Protein AF-A0A450XXB2-F1 (afdb_monomer)

Foldseek 3Di:
DDDPVNVVVVVVVVVVCCVLQVVCCVPLVVLVVDPDDPPSVVVVVVSVVVSVVCVVVVNPDVNVVVVCVVVVVVVPD

Mean predicted aligned error: 5.88 Å

Organism: NCBI:txid2126335

pLDDT: mean 88.46, std 10.07, range [49.12, 95.5]

Radius of gyration: 16.61 Å; Cα contacts (8 Å, |Δi|>4): 25; chains: 1; bounding box: 37×29×53 Å

Structure (mmCIF, N/CA/C/O backbone):
data_AF-A0A450XXB2-F1
#
_entry.id   AF-A0A450XXB2-F1
#
loop_
_atom_site.group_PDB
_atom_site.id
_atom_site.type_symbol
_atom_site.label_atom_id
_atom_site.label_alt_id
_atom_site.label_comp_id
_atom_site.label_asym_id
_atom_site.label_entity_id
_atom_site.label_seq_id
_atom_site.pdbx_PDB_ins_code
_atom_site.Cartn_x
_atom_site.Cartn_y
_atom_site.Cartn_z
_atom_site.occupancy
_atom_site.B_iso_or_equiv
_atom_site.auth_seq_id
_atom_site.auth_comp_id
_atom_site.auth_asym_id
_atom_site.auth_atom_id
_atom_site.pdbx_PDB_model_num
ATOM 1 N N . MET A 1 1 ? 23.503 1.331 -25.530 1.00 71.94 1 MET A N 1
ATOM 2 C CA . MET A 1 1 ? 22.157 1.654 -26.047 1.00 71.94 1 MET A CA 1
ATOM 3 C C . MET A 1 1 ? 21.207 0.651 -25.418 1.00 71.94 1 MET A C 1
ATOM 5 O O . MET A 1 1 ? 21.489 -0.532 -25.547 1.00 71.94 1 MET A O 1
ATOM 9 N N . HIS A 1 2 ? 20.204 1.092 -24.657 1.00 83.69 2 HIS A N 1
ATOM 10 C CA . HIS A 1 2 ? 19.274 0.174 -23.987 1.00 83.69 2 HIS A CA 1
ATOM 11 C C . HIS A 1 2 ? 18.412 -0.562 -25.011 1.00 83.69 2 HIS A C 1
ATOM 13 O O . HIS A 1 2 ? 17.949 0.047 -25.979 1.00 83.69 2 HIS A O 1
ATOM 19 N N . SER A 1 3 ? 18.240 -1.866 -24.811 1.00 92.88 3 SER A N 1
ATOM 20 C CA . SER A 1 3 ? 17.425 -2.712 -25.680 1.00 92.88 3 SER A CA 1
ATOM 21 C C . SER A 1 3 ? 15.933 -2.550 -25.357 1.00 92.88 3 SER A C 1
ATOM 23 O O . SER A 1 3 ? 15.556 -2.074 -24.285 1.00 92.88 3 SER A O 1
ATOM 25 N N . ALA A 1 4 ? 15.053 -2.980 -26.266 1.00 92.06 4 ALA A N 1
ATOM 26 C CA . ALA A 1 4 ? 13.616 -3.042 -25.982 1.00 92.06 4 ALA A CA 1
ATOM 27 C C . ALA A 1 4 ? 13.297 -3.955 -24.778 1.00 92.06 4 ALA A C 1
ATOM 29 O O . ALA A 1 4 ? 12.343 -3.705 -24.039 1.00 92.06 4 ALA A O 1
ATOM 30 N N . GLU A 1 5 ? 14.114 -4.986 -24.554 1.00 94.38 5 GLU A N 1
ATOM 31 C CA . GLU A 1 5 ? 13.982 -5.913 -23.429 1.00 94.38 5 GLU A CA 1
ATOM 32 C C . GLU A 1 5 ? 14.294 -5.223 -22.094 1.00 94.38 5 GLU A C 1
ATOM 34 O O . GLU A 1 5 ? 13.538 -5.399 -21.133 1.00 94.38 5 GLU A O 1
ATOM 39 N N . ASP A 1 6 ? 15.324 -4.366 -22.062 1.00 92.56 6 ASP A N 1
ATOM 40 C CA . ASP A 1 6 ? 15.687 -3.566 -20.885 1.00 92.56 6 ASP A CA 1
ATOM 41 C C . ASP A 1 6 ? 14.513 -2.669 -20.463 1.00 92.56 6 ASP A C 1
ATOM 43 O O . ASP A 1 6 ? 14.109 -2.642 -19.296 1.00 92.56 6 ASP A O 1
ATOM 47 N N . PHE A 1 7 ? 13.899 -1.973 -21.427 1.00 92.50 7 PHE A N 1
ATOM 48 C CA . PHE A 1 7 ? 12.736 -1.123 -21.165 1.00 92.50 7 PHE A CA 1
ATOM 49 C C . PHE A 1 7 ? 11.529 -1.928 -20.672 1.00 92.50 7 PHE A C 1
ATOM 51 O O . PHE A 1 7 ? 10.864 -1.525 -19.715 1.00 92.50 7 PHE A O 1
ATOM 58 N N . ALA A 1 8 ? 11.258 -3.092 -21.268 1.00 93.50 8 ALA A N 1
ATOM 59 C CA . ALA A 1 8 ? 10.158 -3.951 -20.840 1.00 93.50 8 ALA A CA 1
ATOM 60 C C . ALA A 1 8 ? 10.340 -4.455 -19.396 1.00 93.50 8 ALA A C 1
ATOM 62 O O . ALA A 1 8 ? 9.365 -4.558 -18.645 1.00 93.50 8 ALA A O 1
ATOM 63 N N . GLN A 1 9 ? 11.576 -4.748 -18.982 1.00 94.31 9 GLN A N 1
ATOM 64 C CA . GLN A 1 9 ? 11.875 -5.157 -1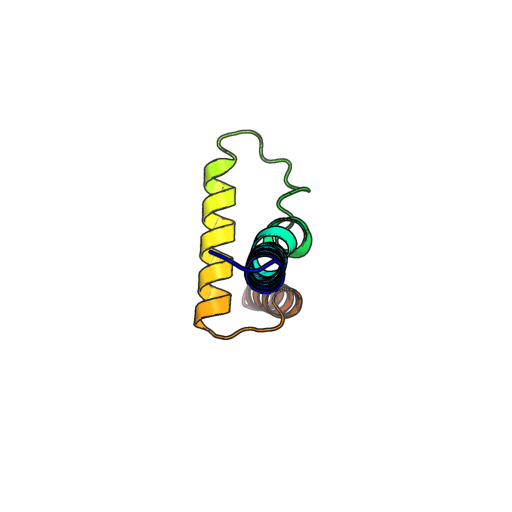7.612 1.00 94.31 9 GLN A CA 1
ATOM 65 C C . GLN A 1 9 ? 11.611 -4.028 -16.611 1.00 94.31 9 GLN A C 1
ATOM 67 O O . GLN A 1 9 ? 10.975 -4.265 -15.581 1.00 94.31 9 GLN A O 1
ATOM 72 N N . VAL A 1 10 ? 12.038 -2.803 -16.929 1.00 92.56 10 VAL A N 1
ATOM 73 C CA . VAL A 1 10 ? 11.800 -1.621 -16.086 1.00 92.56 10 VAL A CA 1
ATOM 74 C C . VAL A 1 10 ? 10.306 -1.341 -15.940 1.00 92.56 10 VAL A C 1
ATOM 76 O O . VAL A 1 10 ? 9.829 -1.149 -14.822 1.00 92.56 10 VAL A O 1
ATOM 79 N N . ILE A 1 11 ? 9.548 -1.393 -17.039 1.00 91.62 11 ILE A N 1
ATOM 80 C CA . ILE A 1 11 ? 8.092 -1.197 -17.018 1.00 91.62 11 ILE A CA 1
ATOM 81 C C . ILE A 1 11 ? 7.428 -2.233 -16.104 1.00 91.62 11 ILE A C 1
ATOM 83 O O . ILE A 1 11 ? 6.638 -1.870 -15.233 1.00 91.62 11 ILE A O 1
ATOM 87 N N . ARG A 1 12 ? 7.781 -3.520 -16.229 1.00 92.50 12 ARG A N 1
ATOM 88 C CA . ARG A 1 12 ? 7.238 -4.572 -15.350 1.00 92.50 12 ARG A CA 1
ATOM 89 C C . ARG A 1 12 ? 7.604 -4.358 -13.881 1.00 92.50 12 ARG A C 1
ATOM 91 O O . ARG A 1 12 ? 6.754 -4.542 -13.013 1.00 92.50 12 ARG A O 1
ATOM 98 N N . ALA A 1 13 ? 8.843 -3.965 -13.590 1.00 89.81 13 ALA A N 1
ATOM 99 C CA . ALA A 1 13 ? 9.269 -3.672 -12.225 1.00 89.81 13 ALA A CA 1
ATOM 100 C C . ALA A 1 13 ? 8.481 -2.494 -11.627 1.00 89.81 13 ALA A C 1
ATOM 102 O O . ALA A 1 13 ? 8.050 -2.572 -10.475 1.00 89.81 13 ALA A O 1
ATOM 103 N N . HIS A 1 14 ? 8.236 -1.451 -12.424 1.00 87.50 14 HIS A N 1
ATOM 104 C CA . HIS A 1 14 ? 7.437 -0.294 -12.033 1.00 87.50 14 HIS A CA 1
ATOM 105 C C . HIS A 1 14 ? 5.985 -0.680 -11.712 1.00 87.50 14 HIS A C 1
ATOM 107 O O . HIS A 1 14 ? 5.507 -0.388 -10.617 1.00 87.50 14 HIS A O 1
ATOM 113 N N . TRP A 1 15 ? 5.324 -1.451 -12.582 1.00 89.44 15 TRP A N 1
ATOM 114 C CA . TRP A 1 15 ? 3.988 -1.997 -12.302 1.00 89.44 15 TRP A CA 1
ATOM 115 C C . TRP A 1 15 ? 3.956 -2.874 -11.048 1.00 89.44 15 TRP A C 1
ATOM 117 O O . TRP A 1 15 ? 2.990 -2.862 -10.288 1.00 89.44 15 TRP A O 1
ATOM 127 N N . GLY A 1 16 ? 5.038 -3.605 -10.777 1.00 85.25 16 GLY A N 1
ATOM 128 C CA . GLY A 1 16 ? 5.182 -4.372 -9.545 1.00 85.25 16 GLY A CA 1
ATOM 129 C C . GLY A 1 16 ? 5.220 -3.509 -8.278 1.00 85.25 16 GLY A C 1
ATOM 130 O O . GLY A 1 16 ? 4.868 -4.005 -7.206 1.00 85.25 16 GLY A O 1
ATOM 131 N N . ILE A 1 17 ? 5.656 -2.249 -8.362 1.00 81.56 17 ILE A N 1
ATOM 132 C CA . ILE A 1 17 ? 5.603 -1.286 -7.251 1.00 81.56 17 ILE A CA 1
ATOM 133 C C . ILE A 1 17 ? 4.178 -0.746 -7.110 1.00 81.56 17 ILE A C 1
ATOM 135 O O . ILE A 1 17 ? 3.647 -0.743 -5.997 1.00 81.56 17 ILE A O 1
ATOM 139 N N . GLU A 1 18 ? 3.554 -0.378 -8.230 1.00 83.56 18 GLU A N 1
ATOM 140 C CA . GLU A 1 18 ? 2.179 0.127 -8.284 1.00 83.56 18 GLU A CA 1
ATOM 141 C C . GLU A 1 18 ? 1.193 -0.865 -7.654 1.00 83.56 18 GLU A C 1
ATOM 143 O O . GLU A 1 18 ? 0.518 -0.548 -6.674 1.00 83.56 18 GLU A O 1
ATOM 148 N N . ASN A 1 19 ? 1.219 -2.126 -8.096 1.00 83.94 19 ASN A N 1
ATOM 149 C CA . ASN A 1 19 ? 0.338 -3.170 -7.570 1.00 83.94 19 ASN A CA 1
ATOM 150 C C . ASN A 1 19 ? 0.560 -3.461 -6.083 1.00 83.94 19 ASN A C 1
ATOM 152 O O . ASN A 1 19 ? -0.377 -3.801 -5.364 1.00 83.94 19 ASN A O 1
ATOM 156 N N . ARG A 1 20 ? 1.800 -3.374 -5.591 1.00 83.44 20 ARG A N 1
ATOM 157 C CA . ARG A 1 20 ? 2.089 -3.696 -4.186 1.00 83.44 20 ARG A CA 1
ATOM 158 C C . ARG A 1 20 ? 1.788 -2.543 -3.243 1.00 83.44 20 ARG A C 1
ATOM 160 O O . ARG A 1 20 ? 1.583 -2.792 -2.055 1.00 83.44 20 ARG A O 1
ATOM 167 N N . ASN A 1 21 ? 1.857 -1.301 -3.717 1.00 85.81 21 ASN A N 1
ATOM 168 C CA . ASN A 1 21 ? 1.715 -0.106 -2.890 1.00 85.81 21 ASN A CA 1
ATOM 169 C C . ASN A 1 21 ? 0.380 0.599 -3.112 1.00 85.81 21 ASN A C 1
ATOM 171 O O . ASN A 1 21 ? -0.396 0.718 -2.168 1.00 85.81 21 ASN A O 1
ATOM 175 N N . HIS A 1 22 ? 0.125 1.041 -4.339 1.00 84.88 22 HIS A N 1
ATOM 176 C CA . HIS A 1 22 ? -1.023 1.874 -4.672 1.00 84.88 22 HIS A CA 1
ATOM 177 C C . HIS A 1 22 ? -2.316 1.075 -4.575 1.00 84.88 22 HIS A C 1
ATOM 179 O O . HIS A 1 22 ? -3.139 1.379 -3.721 1.00 84.88 22 HIS A O 1
ATOM 185 N N . TYR A 1 23 ? -2.410 -0.062 -5.269 1.00 90.19 23 TYR A N 1
ATOM 186 C CA . TYR A 1 23 ? -3.614 -0.899 -5.218 1.00 90.19 23 TYR A CA 1
ATOM 187 C C . TYR A 1 23 ? -4.033 -1.282 -3.785 1.00 90.19 23 TYR A C 1
ATOM 189 O O . TYR A 1 23 ? -5.202 -1.198 -3.414 1.00 90.19 23 TYR A O 1
ATOM 197 N N . VAL A 1 24 ? -3.069 -1.667 -2.942 1.00 91.19 24 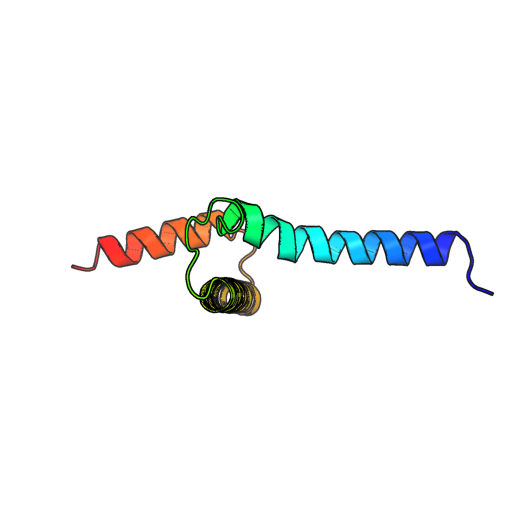VAL A N 1
ATOM 198 C CA . VAL A 1 24 ? -3.337 -2.025 -1.540 1.00 91.19 24 VAL A CA 1
ATOM 199 C C . VAL A 1 24 ? -3.855 -0.826 -0.742 1.00 91.19 24 VAL A C 1
ATOM 201 O O . VAL A 1 24 ? -4.739 -0.974 0.101 1.00 91.19 24 VAL A O 1
ATOM 204 N N . ARG A 1 25 ? -3.312 0.369 -0.968 1.00 91.19 25 ARG A N 1
ATOM 205 C CA . ARG A 1 25 ? -3.785 1.574 -0.284 1.00 91.19 25 ARG A CA 1
ATOM 206 C C . ARG A 1 25 ? -5.176 1.989 -0.755 1.00 91.19 25 ARG A C 1
ATOM 208 O O . ARG A 1 25 ? -6.046 2.253 0.077 1.00 91.19 25 ARG A O 1
ATOM 215 N N . ASP A 1 26 ? -5.377 1.989 -2.061 1.00 91.56 26 ASP A N 1
ATOM 216 C CA . ASP A 1 26 ? -6.589 2.469 -2.714 1.00 91.56 26 ASP A CA 1
ATOM 217 C C . ASP A 1 26 ? -7.778 1.573 -2.369 1.00 91.56 26 ASP A C 1
ATOM 219 O O . ASP A 1 26 ? -8.804 2.051 -1.874 1.00 91.56 26 ASP A O 1
ATOM 223 N N . VAL A 1 27 ? -7.588 0.257 -2.491 1.00 92.62 27 VAL A N 1
ATOM 224 C CA . VAL A 1 27 ? -8.641 -0.739 -2.278 1.00 92.62 27 VAL A CA 1
ATOM 225 C C . VAL A 1 27 ? -8.656 -1.241 -0.835 1.00 92.62 27 VAL A C 1
ATOM 227 O O . VAL A 1 27 ? -9.636 -1.037 -0.117 1.00 92.62 27 VAL A O 1
ATOM 230 N N . THR A 1 28 ? -7.572 -1.869 -0.368 1.00 92.62 28 THR A N 1
ATOM 231 C CA . THR A 1 28 ? -7.549 -2.561 0.936 1.00 92.62 28 THR A CA 1
ATOM 232 C C . THR A 1 28 ? -7.595 -1.585 2.114 1.00 92.62 28 THR A C 1
ATOM 234 O O . THR A 1 28 ? -8.323 -1.816 3.077 1.00 92.62 28 THR A O 1
ATOM 237 N N . LEU A 1 29 ? -6.876 -0.457 2.038 1.00 92.00 29 LEU A N 1
ATOM 238 C CA . LEU A 1 29 ? -6.945 0.621 3.041 1.00 92.00 29 LEU A CA 1
ATOM 239 C C . LEU A 1 29 ? -8.014 1.679 2.721 1.00 92.00 29 LEU A C 1
ATOM 241 O O . LEU A 1 29 ? -8.135 2.676 3.449 1.00 92.00 29 LEU A O 1
ATOM 245 N N . ARG A 1 30 ? -8.818 1.438 1.674 1.00 92.56 30 ARG A N 1
ATOM 246 C CA . ARG A 1 30 ? -9.996 2.225 1.290 1.00 92.56 30 ARG A CA 1
ATOM 247 C C . ARG A 1 30 ? -9.674 3.708 1.098 1.00 92.56 30 ARG A C 1
ATOM 249 O O . ARG A 1 30 ? -10.438 4.569 1.542 1.00 92.56 30 ARG A O 1
ATOM 256 N N . GLU A 1 31 ? -8.516 4.016 0.517 1.00 93.38 31 GLU A N 1
ATOM 257 C CA . GLU A 1 31 ? -8.118 5.396 0.233 1.00 93.38 31 GLU A CA 1
ATOM 258 C C . GLU A 1 31 ? -9.071 6.053 -0.770 1.00 93.38 31 GLU A C 1
ATOM 260 O O . GLU A 1 31 ? -9.581 7.132 -0.464 1.00 93.38 31 GLU A O 1
ATOM 265 N N . ASP A 1 32 ? -9.443 5.361 -1.850 1.00 92.81 32 ASP A N 1
ATOM 266 C CA . ASP A 1 32 ? -10.385 5.877 -2.857 1.00 92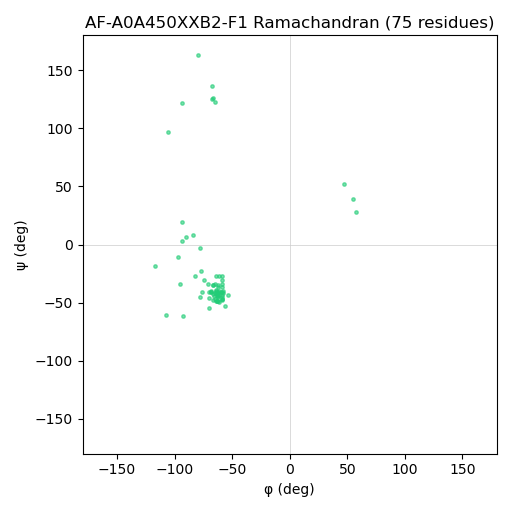.81 32 ASP A CA 1
ATOM 267 C C . ASP A 1 32 ? -11.784 6.122 -2.285 1.00 92.81 32 ASP A C 1
ATOM 269 O O . ASP A 1 32 ? -12.443 7.124 -2.569 1.00 92.81 32 ASP A O 1
ATOM 273 N N . ALA A 1 33 ? -12.236 5.229 -1.403 1.00 94.31 33 ALA A N 1
ATOM 274 C CA . ALA A 1 33 ? -13.531 5.352 -0.740 1.00 94.31 33 ALA A CA 1
ATOM 275 C C . ALA A 1 33 ? -13.525 6.369 0.423 1.00 94.31 33 ALA A C 1
ATOM 277 O O . ALA A 1 33 ? -14.561 6.607 1.053 1.00 94.31 33 ALA A O 1
ATOM 278 N N . SER A 1 34 ? -12.374 6.968 0.748 1.00 93.38 34 SER A N 1
ATOM 279 C CA . SER A 1 34 ? -12.226 7.895 1.867 1.00 93.38 34 SER A CA 1
ATOM 280 C C . SER A 1 34 ? -13.018 9.183 1.630 1.00 93.38 34 SER A C 1
ATOM 282 O O . SER A 1 34 ? -12.813 9.901 0.650 1.00 93.38 34 SER A O 1
ATOM 284 N N . ARG A 1 35 ? -13.887 9.542 2.582 1.00 95.50 35 ARG A N 1
ATOM 285 C CA . ARG A 1 35 ? -14.677 10.790 2.554 1.00 95.50 35 ARG A CA 1
ATOM 286 C C . ARG A 1 35 ? -14.022 11.951 3.304 1.00 95.50 35 ARG A C 1
ATOM 288 O O . ARG A 1 35 ? -14.611 13.023 3.393 1.00 95.50 35 ARG A O 1
ATOM 295 N N . ILE A 1 36 ? -12.814 11.763 3.835 1.00 94.19 36 ILE A N 1
ATOM 296 C CA . ILE A 1 36 ? -12.056 12.831 4.498 1.00 94.19 36 ILE A CA 1
ATOM 297 C C . ILE A 1 36 ? -11.712 13.900 3.453 1.00 94.19 36 ILE A C 1
ATOM 299 O O . ILE A 1 36 ? -11.118 13.595 2.417 1.00 94.19 36 ILE A O 1
ATOM 303 N N . ARG A 1 37 ? -12.125 15.147 3.706 1.00 94.94 37 ARG A N 1
ATOM 304 C CA . ARG A 1 37 ? -11.864 16.306 2.827 1.00 94.94 37 ARG A CA 1
ATOM 305 C C . ARG A 1 37 ? -11.006 17.385 3.481 1.00 94.94 37 ARG A C 1
ATOM 307 O O . ARG A 1 37 ? -10.409 18.184 2.776 1.00 94.94 37 ARG A O 1
ATOM 314 N N . GLN A 1 38 ? -10.901 17.376 4.807 1.00 95.44 38 GLN A N 1
ATOM 315 C CA . GLN A 1 38 ? -10.021 18.271 5.552 1.00 95.44 38 GLN A CA 1
ATOM 316 C C . GLN A 1 38 ? -8.684 17.574 5.792 1.00 95.44 38 GLN A C 1
ATOM 318 O O . GLN A 1 38 ? -8.652 16.486 6.364 1.00 95.44 38 GLN A O 1
ATOM 323 N N . ASN A 1 39 ? -7.593 18.183 5.325 1.00 94.12 39 ASN A N 1
ATOM 324 C CA . ASN A 1 39 ? -6.230 17.653 5.436 1.00 94.12 39 ASN A CA 1
ATOM 325 C C . ASN A 1 39 ? -6.080 16.162 5.033 1.00 94.12 39 ASN A C 1
ATOM 327 O O . ASN A 1 39 ? -5.504 15.376 5.792 1.00 94.12 39 ASN A O 1
ATOM 331 N N . PRO A 1 40 ? -6.546 15.741 3.835 1.00 92.38 40 PRO A N 1
ATOM 332 C CA . PRO A 1 40 ? -6.533 14.331 3.415 1.00 92.38 40 PRO A CA 1
ATOM 333 C C . PRO A 1 40 ? -5.126 13.710 3.402 1.00 92.38 40 PRO A C 1
ATOM 335 O O . PRO A 1 40 ? -4.971 12.512 3.645 1.00 92.38 40 PRO A O 1
ATOM 338 N N . GLY A 1 41 ? -4.086 14.530 3.205 1.00 94.75 41 GLY A N 1
ATOM 339 C CA . GLY A 1 41 ? -2.689 14.096 3.228 1.00 94.75 41 GLY A CA 1
ATOM 340 C C . GLY A 1 41 ? -2.230 13.512 4.570 1.00 94.75 41 GLY A C 1
ATOM 341 O O . GLY A 1 41 ? -1.353 12.648 4.585 1.00 94.75 41 GLY A O 1
ATOM 342 N N . ILE A 1 42 ? -2.840 13.917 5.692 1.00 95.38 42 ILE A N 1
ATOM 343 C CA . ILE A 1 42 ? -2.542 13.326 7.006 1.00 95.38 42 ILE A CA 1
ATOM 344 C C . ILE A 1 42 ? -2.936 11.849 6.997 1.00 95.38 42 ILE A C 1
ATOM 346 O O . ILE A 1 42 ? -2.131 10.985 7.342 1.00 95.38 42 ILE A O 1
ATOM 350 N N . PHE A 1 43 ? -4.149 11.544 6.535 1.00 94.25 43 PHE A N 1
ATOM 351 C CA . PHE A 1 43 ? -4.636 10.170 6.511 1.00 94.25 43 PHE A CA 1
ATOM 352 C C . PHE A 1 43 ? -3.923 9.328 5.442 1.00 94.25 43 PHE A C 1
ATOM 354 O O . PHE A 1 43 ? -3.628 8.160 5.685 1.00 94.25 43 PHE A O 1
ATOM 361 N N . ALA A 1 44 ? -3.548 9.917 4.301 1.00 93.69 44 ALA A N 1
ATOM 362 C CA . ALA A 1 44 ? -2.696 9.248 3.312 1.00 93.69 44 ALA A CA 1
ATOM 363 C C . ALA A 1 44 ? -1.339 8.819 3.914 1.00 93.69 44 ALA A C 1
ATOM 365 O O . ALA A 1 44 ? -0.863 7.698 3.696 1.00 93.69 44 ALA A O 1
ATOM 366 N N . ARG A 1 45 ? -0.733 9.677 4.749 1.00 95.12 45 ARG A N 1
ATOM 367 C CA . ARG A 1 45 ? 0.510 9.357 5.464 1.00 95.12 45 ARG A CA 1
ATOM 368 C C . ARG A 1 45 ? 0.304 8.276 6.524 1.00 95.12 45 ARG A C 1
ATOM 370 O O . ARG A 1 45 ? 1.136 7.377 6.615 1.00 95.12 45 ARG A O 1
ATOM 377 N N . LEU A 1 46 ? -0.800 8.316 7.273 1.00 94.44 46 LEU A N 1
ATOM 378 C CA . LEU A 1 46 ? -1.145 7.269 8.244 1.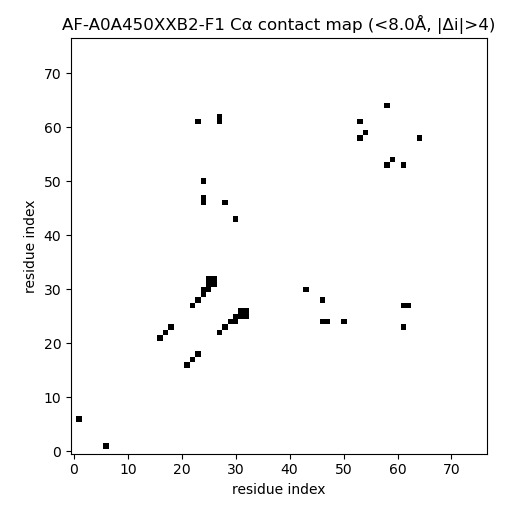00 94.44 46 LEU A CA 1
ATOM 379 C C . LEU A 1 46 ? -1.338 5.902 7.573 1.00 94.44 46 LEU A C 1
ATOM 381 O O . LEU A 1 46 ? -0.787 4.913 8.051 1.00 94.44 46 LEU A O 1
ATOM 385 N N . ARG A 1 47 ? -2.034 5.839 6.429 1.00 94.06 47 ARG A N 1
ATOM 386 C CA . ARG A 1 47 ? -2.169 4.603 5.635 1.00 94.06 47 ARG A CA 1
ATOM 387 C C . ARG A 1 47 ? -0.814 4.064 5.193 1.00 94.06 47 ARG A C 1
ATOM 389 O O . ARG A 1 47 ? -0.532 2.882 5.368 1.00 94.06 47 ARG A O 1
ATOM 396 N N . SER A 1 48 ? 0.044 4.940 4.674 1.00 93.94 48 SER A N 1
ATOM 397 C CA . SER A 1 48 ? 1.406 4.573 4.268 1.00 93.94 48 SER A CA 1
ATOM 398 C C . SER A 1 48 ? 2.233 4.058 5.450 1.00 93.94 48 SER A C 1
ATOM 400 O O . SER A 1 48 ? 2.968 3.081 5.320 1.00 93.94 48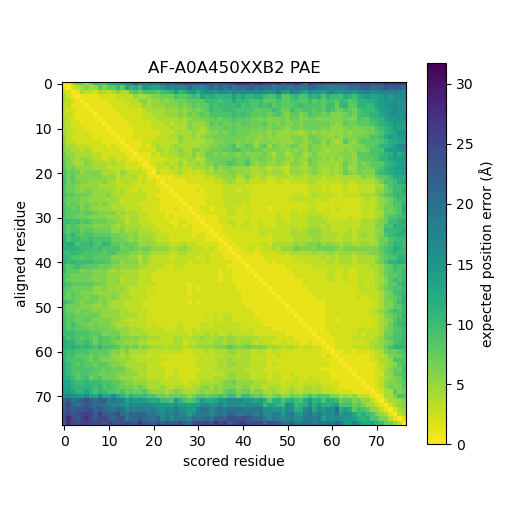 SER A O 1
ATOM 402 N N . PHE A 1 49 ? 2.088 4.677 6.622 1.00 95.06 49 PHE A N 1
ATOM 403 C CA . PHE A 1 49 ? 2.751 4.247 7.848 1.00 95.06 49 PHE A CA 1
ATOM 404 C C . PHE A 1 49 ? 2.280 2.857 8.302 1.00 95.06 49 PHE A C 1
ATOM 406 O O . PHE A 1 49 ? 3.116 1.982 8.526 1.00 95.06 49 PHE A O 1
ATOM 413 N N . ALA A 1 50 ? 0.967 2.615 8.347 1.00 93.19 50 ALA A N 1
ATOM 414 C CA . ALA A 1 50 ? 0.400 1.304 8.671 1.00 93.19 50 ALA A CA 1
ATOM 415 C C . ALA A 1 50 ? 0.865 0.216 7.685 1.00 93.19 50 ALA A C 1
ATOM 417 O O . ALA A 1 50 ? 1.329 -0.847 8.098 1.00 93.19 50 ALA A O 1
ATOM 418 N N . LEU A 1 51 ? 0.841 0.508 6.379 1.00 93.25 51 LEU A N 1
ATOM 419 C CA . LEU A 1 51 ? 1.332 -0.404 5.345 1.00 93.25 51 LEU A CA 1
ATOM 420 C C . LEU A 1 51 ? 2.816 -0.751 5.538 1.00 93.25 51 LEU A C 1
ATOM 422 O O . LEU A 1 51 ? 3.215 -1.907 5.388 1.00 93.25 51 LEU A O 1
ATOM 426 N N . ASN A 1 52 ? 3.640 0.231 5.901 1.00 93.19 52 ASN A N 1
ATOM 427 C CA . ASN A 1 52 ? 5.056 0.005 6.173 1.00 93.19 52 ASN A CA 1
ATOM 428 C C . ASN A 1 52 ? 5.283 -0.869 7.415 1.00 93.19 52 ASN A C 1
ATOM 430 O O . ASN A 1 52 ? 6.198 -1.691 7.399 1.00 93.19 52 ASN A O 1
ATOM 434 N N . ILE A 1 53 ? 4.447 -0.756 8.453 1.00 94.19 53 ILE A N 1
ATOM 435 C CA . ILE A 1 53 ? 4.491 -1.657 9.616 1.00 94.19 53 ILE A CA 1
ATOM 436 C C . ILE A 1 53 ? 4.176 -3.095 9.190 1.00 94.19 53 ILE A C 1
ATOM 438 O O . ILE A 1 53 ? 4.951 -4.002 9.497 1.00 94.19 53 ILE A O 1
ATOM 442 N N . PHE A 1 54 ? 3.100 -3.310 8.427 1.00 93.19 54 PHE A N 1
ATOM 443 C CA . PHE A 1 54 ? 2.750 -4.646 7.933 1.00 93.19 54 PHE A CA 1
ATOM 444 C C . PHE A 1 54 ? 3.873 -5.259 7.091 1.00 93.19 54 PHE A C 1
ATOM 446 O O . PHE A 1 54 ? 4.253 -6.410 7.301 1.00 93.19 54 PHE A O 1
ATOM 453 N N . ARG A 1 55 ? 4.483 -4.468 6.203 1.00 91.88 55 ARG A N 1
ATOM 454 C CA . ARG A 1 55 ? 5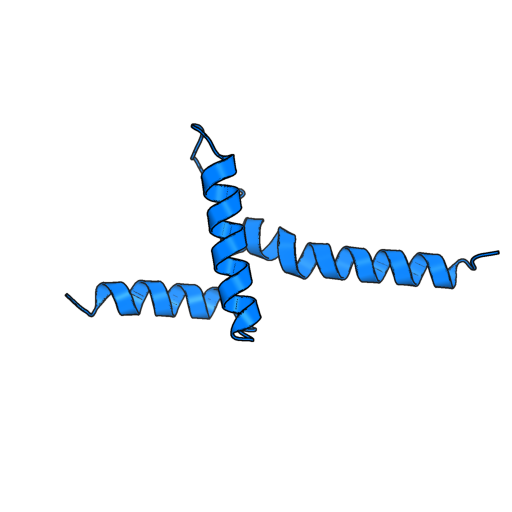.626 -4.908 5.392 1.00 91.88 55 ARG A CA 1
ATOM 455 C C . ARG A 1 55 ? 6.859 -5.224 6.230 1.00 91.88 55 ARG A C 1
ATOM 457 O O . ARG A 1 55 ? 7.512 -6.233 5.977 1.00 91.88 55 ARG A O 1
ATOM 464 N N . LYS A 1 56 ? 7.170 -4.400 7.236 1.00 94.44 56 LYS A N 1
ATOM 465 C CA . LYS A 1 56 ? 8.278 -4.652 8.171 1.00 94.44 56 LYS A CA 1
ATOM 466 C C . LYS A 1 56 ? 8.094 -5.984 8.903 1.00 94.44 56 LYS A C 1
ATOM 468 O O . LYS A 1 56 ? 9.064 -6.711 9.090 1.00 94.44 56 LYS A O 1
ATOM 473 N N . ASN A 1 57 ? 6.851 -6.330 9.227 1.00 93.69 57 ASN A N 1
ATOM 474 C CA . ASN A 1 57 ? 6.479 -7.599 9.852 1.00 93.69 57 ASN A CA 1
ATOM 475 C C . ASN A 1 57 ? 6.291 -8.753 8.849 1.00 93.69 57 ASN A C 1
ATOM 477 O O . ASN A 1 57 ? 5.848 -9.828 9.241 1.00 93.69 57 ASN A O 1
ATOM 481 N N . LYS A 1 58 ? 6.642 -8.557 7.568 1.00 93.00 58 LYS A N 1
ATOM 482 C CA . LYS A 1 58 ? 6.540 -9.557 6.491 1.00 93.00 58 LYS A CA 1
ATOM 483 C C . LYS A 1 58 ? 5.122 -10.111 6.284 1.00 93.00 58 LYS A C 1
ATOM 485 O O . LYS A 1 58 ? 4.962 -11.226 5.796 1.00 93.00 58 LYS A O 1
ATOM 490 N N . ILE A 1 59 ? 4.098 -9.323 6.612 1.00 92.69 59 ILE A N 1
ATOM 491 C CA . ILE A 1 59 ? 2.702 -9.681 6.361 1.00 92.69 59 ILE A CA 1
ATOM 492 C C . ILE A 1 59 ? 2.451 -9.686 4.852 1.00 92.69 59 ILE A C 1
ATOM 494 O O . ILE A 1 59 ? 2.696 -8.692 4.165 1.00 92.69 59 ILE A O 1
ATOM 498 N N . THR A 1 60 ? 1.954 -10.811 4.344 1.00 87.94 60 THR A N 1
ATOM 499 C CA . THR A 1 60 ? 1.635 -11.011 2.924 1.00 87.94 60 THR A CA 1
ATOM 500 C C . THR A 1 60 ? 0.163 -10.739 2.624 1.00 87.94 60 THR A C 1
ATOM 502 O O . THR A 1 60 ? -0.147 -10.198 1.564 1.00 87.94 60 THR A O 1
ATOM 505 N N . ASN A 1 61 ? -0.736 -11.042 3.568 1.00 91.06 61 ASN A N 1
ATOM 506 C CA . ASN A 1 61 ? -2.168 -10.774 3.467 1.00 91.06 61 ASN A CA 1
ATOM 507 C C . ASN A 1 61 ? -2.573 -9.592 4.356 1.00 91.06 61 ASN A C 1
ATOM 509 O O . ASN A 1 61 ? -2.807 -9.722 5.555 1.00 91.06 61 ASN A O 1
ATOM 513 N N . ILE A 1 62 ? -2.651 -8.410 3.752 1.00 91.31 62 ILE A N 1
ATOM 514 C CA . ILE A 1 62 ? -2.957 -7.175 4.484 1.00 91.31 62 ILE A CA 1
ATOM 515 C C . ILE A 1 62 ? -4.438 -7.102 4.870 1.00 91.31 62 ILE A C 1
ATOM 517 O O . ILE A 1 62 ? -4.761 -6.536 5.908 1.00 91.31 62 ILE A 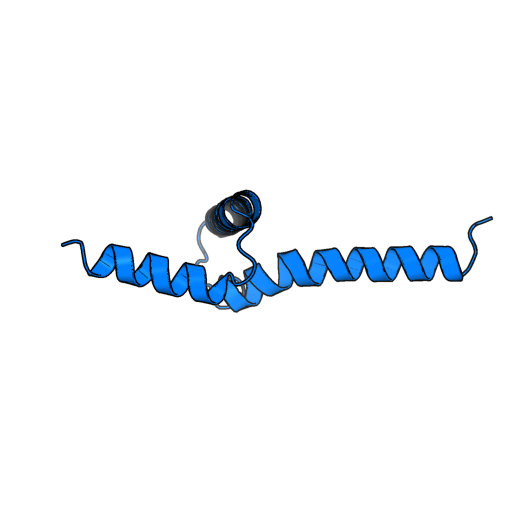O 1
ATOM 521 N N . SER A 1 63 ? -5.339 -7.690 4.076 1.00 90.62 63 SER A N 1
ATOM 522 C CA . SER A 1 63 ? -6.775 -7.673 4.380 1.00 90.62 63 SER A CA 1
ATOM 523 C C . SER A 1 63 ? -7.094 -8.483 5.635 1.00 90.62 63 SER A C 1
ATOM 525 O O . SER A 1 63 ? -7.869 -8.034 6.473 1.00 90.62 63 SER A O 1
ATOM 527 N N . GLU A 1 64 ? -6.479 -9.656 5.767 1.00 92.25 64 GLU A N 1
ATOM 528 C CA . GLU A 1 64 ? -6.606 -10.520 6.945 1.00 92.25 64 GLU A CA 1
ATOM 529 C C . GLU A 1 64 ? -6.005 -9.855 8.184 1.00 92.25 64 GLU A C 1
ATOM 531 O O . GLU A 1 64 ? -6.685 -9.716 9.195 1.00 92.25 64 GLU A O 1
ATOM 536 N N . ALA A 1 65 ? -4.798 -9.2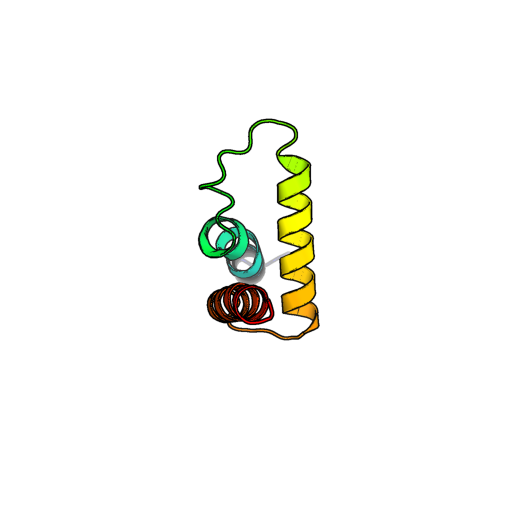91 8.071 1.00 91.88 65 ALA A N 1
ATOM 537 C CA . ALA A 1 65 ? -4.196 -8.555 9.178 1.00 91.88 65 ALA A CA 1
ATOM 538 C C . ALA A 1 65 ? -5.071 -7.378 9.647 1.00 91.88 65 ALA A C 1
ATOM 540 O O . ALA A 1 65 ? -5.183 -7.136 10.845 1.00 91.88 65 ALA A O 1
ATOM 541 N N . LEU A 1 66 ? -5.711 -6.636 8.737 1.00 90.31 66 LEU A N 1
ATOM 542 C CA . LEU A 1 66 ? -6.644 -5.571 9.122 1.00 90.31 66 LEU A CA 1
ATOM 543 C C . LEU A 1 66 ? -7.865 -6.112 9.871 1.00 90.31 66 LEU A C 1
ATOM 545 O O . LEU A 1 66 ? -8.288 -5.492 10.845 1.00 90.31 66 LEU A O 1
ATOM 549 N N . TYR A 1 67 ? -8.414 -7.242 9.425 1.00 90.56 67 TYR A N 1
ATOM 550 C CA . TYR A 1 67 ? -9.542 -7.903 10.078 1.00 90.56 67 TYR A CA 1
ATOM 551 C C . TYR A 1 67 ? -9.185 -8.326 11.508 1.00 90.56 67 TYR A C 1
ATOM 553 O O . TYR A 1 67 ? -9.879 -7.942 12.451 1.00 90.56 67 TYR A O 1
ATOM 561 N N . ASP A 1 68 ? -8.048 -9.000 11.682 1.00 90.06 68 ASP A N 1
ATOM 562 C CA . ASP A 1 68 ? -7.573 -9.455 12.990 1.00 90.06 68 ASP A CA 1
ATOM 563 C C . ASP A 1 68 ? -7.310 -8.286 13.941 1.00 90.06 68 ASP A C 1
ATOM 565 O O . ASP A 1 68 ? -7.724 -8.315 15.098 1.00 90.06 68 ASP A O 1
ATOM 569 N N . ASN A 1 69 ? -6.660 -7.220 13.460 1.00 86.44 69 ASN A N 1
ATOM 570 C CA . ASN A 1 69 ? -6.386 -6.038 14.281 1.00 86.44 69 ASN A CA 1
ATOM 571 C C . ASN A 1 69 ? -7.672 -5.294 14.676 1.00 86.44 69 ASN A C 1
ATOM 573 O O . ASN A 1 69 ? -7.752 -4.766 15.786 1.00 86.44 69 ASN A O 1
ATOM 577 N N . ALA A 1 70 ? -8.684 -5.264 13.805 1.00 85.44 70 ALA A N 1
ATOM 578 C CA . ALA A 1 70 ? -9.976 -4.660 14.121 1.00 85.44 70 ALA A CA 1
ATOM 579 C C . ALA A 1 70 ? -10.745 -5.466 15.184 1.00 85.44 70 ALA A C 1
ATOM 581 O O . ALA A 1 70 ? -11.347 -4.874 16.079 1.00 85.44 70 ALA A O 1
ATOM 582 N N . LEU A 1 71 ? -10.700 -6.802 15.115 1.00 81.38 71 LEU A N 1
ATOM 583 C CA . LEU A 1 71 ? -11.355 -7.683 16.086 1.00 81.38 71 LEU A CA 1
ATOM 584 C C . LEU A 1 71 ? -10.612 -7.775 17.419 1.00 81.38 71 LEU A C 1
ATOM 586 O O . LEU A 1 71 ? -11.247 -7.756 18.469 1.00 81.38 71 LEU A O 1
ATOM 590 N N . CYS A 1 72 ? -9.281 -7.842 17.395 1.00 70.06 72 CYS A N 1
ATOM 591 C CA 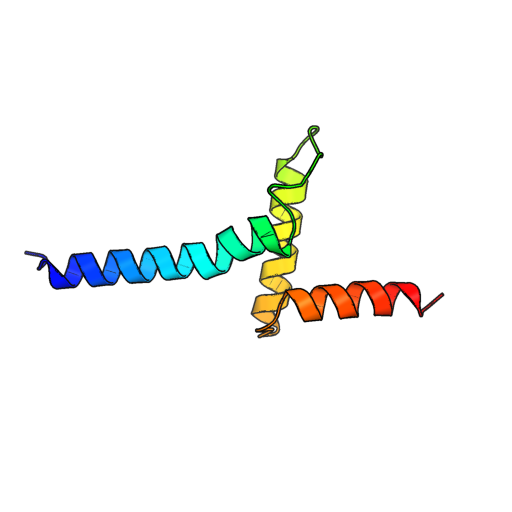. CYS A 1 72 ? -8.460 -7.871 18.603 1.00 70.06 72 CYS A CA 1
ATOM 592 C C . CYS A 1 72 ? -8.725 -6.625 19.460 1.00 70.06 72 CYS A C 1
ATOM 594 O O . CYS A 1 72 ? -8.936 -6.726 20.666 1.00 70.06 72 CYS A O 1
ATOM 596 N N . PHE A 1 73 ? -8.852 -5.453 18.831 1.00 60.03 73 PHE A N 1
ATOM 597 C CA . PHE A 1 73 ? -9.241 -4.241 19.547 1.00 60.03 73 PHE A CA 1
ATOM 598 C C . PHE A 1 73 ? -10.672 -4.320 20.110 1.00 60.03 73 PHE A C 1
ATOM 600 O O . PHE A 1 73 ? -10.927 -3.804 21.188 1.00 60.03 73 PHE A O 1
ATOM 607 N N . ALA A 1 74 ? -11.603 -4.993 19.430 1.00 58.28 74 ALA A N 1
ATOM 608 C CA . ALA A 1 74 ? -13.001 -5.091 19.858 1.00 58.28 74 ALA A CA 1
ATOM 609 C C . ALA A 1 74 ? -13.257 -6.086 21.009 1.00 58.28 74 ALA A C 1
ATOM 611 O O . ALA A 1 74 ? -14.266 -5.953 21.692 1.00 58.28 74 ALA A O 1
ATOM 612 N N . ILE A 1 75 ? -12.379 -7.073 21.220 1.00 56.03 75 ILE A N 1
ATOM 613 C CA . ILE A 1 75 ? -12.567 -8.153 22.214 1.00 56.03 75 ILE A CA 1
ATOM 614 C C . ILE A 1 75 ? -11.833 -7.861 23.540 1.00 56.03 75 ILE A C 1
ATOM 616 O O . ILE A 1 75 ? -12.068 -8.529 24.542 1.00 56.03 75 ILE A O 1
ATOM 620 N N . THR A 1 76 ? -10.963 -6.845 23.579 1.00 51.06 76 THR A N 1
ATOM 621 C CA . THR A 1 76 ? -10.137 -6.529 24.764 1.00 51.06 76 THR A CA 1
ATOM 622 C C . THR A 1 76 ? -10.765 -5.485 25.710 1.00 51.06 76 THR A C 1
ATOM 624 O O . THR A 1 76 ? -10.050 -4.890 26.517 1.00 51.06 76 THR A O 1
ATOM 627 N N . TYR A 1 77 ? -12.082 -5.256 25.635 1.00 49.12 77 TYR A N 1
ATOM 628 C CA . TYR A 1 77 ? -12.838 -4.354 26.520 1.00 49.12 77 TYR A CA 1
ATOM 629 C C . TYR A 1 77 ? -14.074 -5.038 27.099 1.00 49.12 77 TYR A C 1
ATOM 631 O O . TYR A 1 77 ? -14.721 -5.801 26.348 1.00 49.12 77 TYR A O 1
#

Nearest PDB structures (foldseek):
  1tmx-assembly1_B  TM=4.595E-01  e=1.968E+00  Pimelobacter simplex

Solvent-accessible surface area (backbone atoms only — not comparable to full-atom values): 4570 Å² total; per-residue (Å²): 132,87,50,76,65,58,53,52,51,52,53,52,54,50,50,56,48,43,58,67,48,50,51,43,40,36,60,73,65,34,51,73,78,49,82,69,77,75,67,47,66,59,56,55,50,50,53,52,50,54,52,49,52,40,51,75,70,66,55,83,58,63,67,59,53,53,51,51,56,55,48,54,64,66,68,76,112

Sequence (77 aa):
MHSAEDFAQVIRAHWGIENRNHYVRDVTLREDASRIRQNPGIFARLRSFALNIFRKNKITNISEALYDNALCFAITY

Secondary structure (DSSP, 8-state):
---HHHHHHHHHHHHHHHHHHHHIIIIIT-STT----SSHHHHHHHHHHHHHHHHHTT-S-HHHHHHHHHHHHHH--